Protein AF-A0A2W7A1M0-F1 (afdb_monomer)

Sequence (136 aa):
YWLKQAYAPSISQIAIAIGRHRGTVQKWLALYRAQGLEALLVVKPIPGGGNRVIPMWAEVALAKRLQEPSNGFDSYGAVQQWLLESLGVEAEYHAVYQMTRYRLKAKLKVARPQNIKQNRVQREAFKQTSRATSTC

Foldseek 3Di:
DQVPDPDRDDLVVVCVVVVHDSVVSVVLVVQCVVPNPVSSPDDDDDVCPDPLLDDPVLLVVVLVQLVPPVRFAQDLVSVQVCCCPVPVRHDDSVSSCCSVCPVSVGDGDDDDPDDPPDDPVVVVVVVVVVVVVVPD

Nearest PDB structures (foldseek):
  8rkv-assembly1_R  TM=5.775E-01  e=4.881E-02  Scytonema hofmannii
  8ea4-assembly1_X  TM=5.428E-01  e=8.241E-02  Scytonema hofmannii
  6y0g-assembly1_SR  TM=3.334E-01  e=6.116E+00  Homo sapiens

pLDDT: mean 83.12, std 11.11, range [41.34, 94.62]

Solvent-accessible surface area (backbone atoms only — not comparable to full-atom values): 8537 Å² total; per-residue (Å²): 118,74,91,76,48,98,62,81,74,54,66,61,60,54,14,61,76,72,72,46,59,48,67,56,53,52,51,51,53,52,46,33,76,75,57,36,69,68,56,71,71,54,82,74,75,62,89,80,72,65,83,63,79,69,52,69,70,58,54,53,53,49,54,57,51,64,67,40,92,86,60,57,44,73,42,67,65,53,48,42,51,47,35,36,74,76,68,68,42,81,63,56,69,67,59,48,46,49,42,40,50,70,71,66,61,55,75,67,48,66,90,65,99,64,62,92,86,60,57,67,66,64,53,52,53,51,57,55,56,60,57,67,68,71,78,114

Radius of gyration: 30.21 Å; Cα contacts (8 Å, |Δi|>4): 83; chains: 1; bounding box: 60×44×93 Å

Structure (mmCIF, N/CA/C/O backbone):
data_AF-A0A2W7A1M0-F1
#
_entry.id   AF-A0A2W7A1M0-F1
#
loop_
_atom_site.group_PDB
_atom_site.id
_atom_site.type_symbol
_atom_site.label_atom_id
_atom_site.label_alt_id
_atom_site.label_comp_id
_atom_site.label_asym_id
_atom_site.label_entity_id
_atom_site.label_seq_id
_atom_site.pdbx_PDB_ins_code
_atom_site.Cartn_x
_atom_site.Cartn_y
_atom_site.Cartn_z
_atom_site.occupancy
_atom_site.B_iso_or_equiv
_atom_site.auth_seq_id
_atom_site.auth_comp_id
_atom_site.auth_asym_id
_atom_site.auth_atom_id
_atom_site.pdbx_PDB_model_num
ATOM 1 N N . TYR A 1 1 ? 19.394 19.411 -31.520 1.00 55.22 1 TYR A N 1
ATOM 2 C CA . TYR A 1 1 ? 18.085 18.986 -32.060 1.00 55.22 1 TYR A CA 1
ATOM 3 C C . TYR A 1 1 ? 18.334 17.863 -33.066 1.00 55.22 1 TYR A C 1
ATOM 5 O O . TYR A 1 1 ? 18.579 18.126 -34.233 1.00 55.22 1 TYR A O 1
ATOM 13 N N . TRP A 1 2 ? 18.387 16.617 -32.591 1.00 64.12 2 TRP A N 1
ATOM 14 C CA . TRP A 1 2 ? 18.913 15.462 -33.343 1.00 64.12 2 TRP A CA 1
ATOM 15 C C . TRP A 1 2 ? 18.001 15.048 -34.511 1.00 64.12 2 TRP A C 1
ATOM 17 O O . TRP A 1 2 ? 18.469 14.579 -35.537 1.00 64.12 2 TRP A O 1
ATOM 27 N N . LEU A 1 3 ? 16.700 15.325 -34.383 1.00 59.34 3 LEU A N 1
ATOM 28 C CA . LEU A 1 3 ? 15.672 15.066 -35.397 1.00 59.34 3 LEU A CA 1
ATOM 29 C C . LEU A 1 3 ? 15.644 16.093 -36.551 1.00 59.34 3 LEU A C 1
ATOM 31 O O . LEU A 1 3 ? 14.846 15.940 -37.464 1.00 59.34 3 LEU A O 1
ATOM 35 N N . LYS A 1 4 ? 16.478 17.145 -36.515 1.00 65.50 4 LYS A N 1
ATOM 36 C CA . LYS A 1 4 ? 16.577 18.175 -37.576 1.00 65.50 4 LYS A CA 1
ATOM 37 C C . LYS A 1 4 ? 17.830 18.030 -38.443 1.00 65.50 4 LYS A C 1
ATOM 39 O O . LYS A 1 4 ? 18.119 18.911 -39.243 1.00 65.50 4 LYS A O 1
ATOM 44 N N . GLN A 1 5 ? 18.605 16.965 -38.258 1.00 79.00 5 GLN A N 1
ATOM 45 C CA . GLN A 1 5 ? 19.816 16.736 -39.041 1.00 79.00 5 GLN A CA 1
ATOM 46 C C . GLN A 1 5 ? 19.480 16.003 -40.343 1.00 79.00 5 GLN A C 1
ATOM 48 O O . GLN A 1 5 ? 18.634 15.114 -40.353 1.00 79.00 5 GLN A O 1
ATOM 53 N N . ALA A 1 6 ? 20.172 16.366 -41.428 1.00 72.94 6 ALA A N 1
ATOM 54 C CA . ALA A 1 6 ? 20.048 15.706 -42.731 1.00 72.94 6 ALA A CA 1
ATOM 55 C C . ALA A 1 6 ? 20.460 14.221 -42.686 1.00 72.94 6 ALA A C 1
ATOM 57 O O . ALA A 1 6 ? 19.971 13.416 -43.471 1.00 72.94 6 ALA A O 1
ATOM 58 N N . TYR A 1 7 ? 21.319 13.856 -41.729 1.00 78.75 7 TYR A N 1
ATOM 59 C CA . TYR A 1 7 ? 21.741 12.484 -41.471 1.00 78.75 7 TYR A CA 1
ATOM 60 C C . TYR A 1 7 ? 21.343 12.085 -40.056 1.00 78.75 7 TYR A C 1
ATOM 62 O O . TYR A 1 7 ? 21.678 12.777 -39.094 1.00 78.75 7 TYR A O 1
ATOM 70 N N . ALA A 1 8 ? 20.637 10.961 -39.929 1.00 76.44 8 ALA A N 1
ATOM 71 C CA . ALA A 1 8 ? 20.258 10.428 -38.631 1.00 76.44 8 ALA A CA 1
ATOM 72 C C . ALA A 1 8 ? 21.502 9.849 -37.921 1.00 76.44 8 ALA A C 1
ATOM 74 O O . ALA A 1 8 ? 22.121 8.919 -38.444 1.00 76.44 8 ALA A O 1
ATOM 75 N N . PRO A 1 9 ? 21.881 10.362 -36.738 1.00 82.06 9 PRO A N 1
ATOM 76 C CA . PRO A 1 9 ? 23.016 9.841 -35.983 1.00 82.06 9 PRO A CA 1
ATOM 77 C C . PRO A 1 9 ? 22.735 8.435 -35.448 1.00 82.06 9 PRO A C 1
ATOM 79 O O . PRO A 1 9 ? 21.593 8.052 -35.179 1.00 82.06 9 PRO A O 1
ATOM 82 N N . SER A 1 10 ? 23.800 7.657 -35.258 1.00 88.25 10 SER A N 1
ATOM 83 C CA . SER A 1 10 ? 23.680 6.295 -34.735 1.00 88.25 10 SER A CA 1
ATOM 84 C C . SER A 1 10 ? 23.180 6.285 -33.285 1.00 88.25 10 SER A C 1
ATOM 86 O O . SER A 1 10 ? 23.448 7.197 -32.498 1.00 88.25 10 SER A O 1
ATOM 88 N N . ILE A 1 11 ? 22.507 5.201 -32.887 1.00 87.06 11 ILE A N 1
ATOM 89 C CA . ILE A 1 11 ? 21.992 5.048 -31.515 1.00 87.06 11 ILE A CA 1
ATOM 90 C C . ILE A 1 11 ? 23.127 5.103 -30.480 1.00 87.06 11 ILE A C 1
ATOM 92 O O . ILE A 1 11 ? 22.936 5.637 -29.391 1.00 87.06 11 ILE A O 1
ATOM 96 N N . SER A 1 12 ? 24.319 4.609 -30.822 1.00 89.62 12 SER A N 1
ATOM 97 C CA . SER A 1 12 ? 25.499 4.684 -29.954 1.00 89.62 12 SER A CA 1
ATOM 98 C C . SER A 1 12 ? 25.949 6.127 -29.711 1.00 89.62 12 SER A C 1
ATOM 100 O O . SER A 1 12 ? 26.235 6.487 -28.574 1.00 89.62 12 SER A O 1
ATOM 102 N N . GLN A 1 13 ? 25.957 6.972 -30.746 1.00 89.44 13 GLN A N 1
ATOM 103 C CA . GLN A 1 13 ? 26.297 8.394 -30.611 1.00 89.44 13 GLN A CA 1
ATOM 104 C C . GLN A 1 13 ? 25.261 9.142 -29.761 1.00 89.44 13 GLN A C 1
ATOM 106 O O . GLN A 1 13 ? 25.631 9.927 -28.890 1.00 89.44 13 GLN A O 1
ATOM 111 N N . ILE A 1 14 ? 23.973 8.844 -29.965 1.00 89.50 14 ILE A N 1
ATOM 112 C CA . ILE A 1 14 ? 22.873 9.378 -29.145 1.00 89.50 14 ILE A CA 1
ATOM 113 C C . ILE A 1 14 ? 23.057 8.977 -27.675 1.00 89.50 14 ILE A C 1
ATOM 115 O O . ILE A 1 14 ? 22.947 9.808 -26.777 1.00 89.50 14 ILE A O 1
ATOM 119 N N . ALA A 1 15 ? 23.364 7.706 -27.424 1.00 92.06 15 ALA A N 1
ATOM 120 C CA . ALA A 1 15 ? 23.557 7.164 -26.086 1.00 92.06 15 ALA A CA 1
ATOM 121 C C . ALA A 1 15 ? 24.721 7.840 -25.341 1.00 92.06 15 ALA A C 1
ATOM 123 O O . ALA A 1 15 ? 24.550 8.247 -24.191 1.00 92.06 15 ALA A O 1
ATOM 124 N N . ILE A 1 16 ? 25.863 8.030 -26.016 1.00 92.19 16 ILE A N 1
ATOM 125 C CA . ILE A 1 16 ? 27.038 8.723 -25.464 1.00 92.19 16 ILE A CA 1
ATOM 126 C C . ILE A 1 16 ? 26.690 10.169 -25.099 1.00 92.19 16 ILE A C 1
ATOM 128 O O . ILE A 1 16 ? 26.948 10.591 -23.977 1.00 92.19 16 ILE A O 1
ATOM 132 N N . ALA A 1 17 ? 26.052 10.912 -26.005 1.00 90.62 17 ALA A N 1
ATOM 133 C CA . ALA A 1 17 ? 25.741 12.320 -25.766 1.00 90.62 17 ALA A CA 1
ATOM 134 C C . ALA A 1 17 ? 24.693 12.551 -24.664 1.00 90.62 17 ALA A C 1
ATOM 136 O O . ALA A 1 17 ? 24.721 13.582 -24.001 1.00 90.62 17 ALA A O 1
ATOM 137 N N . ILE A 1 18 ? 23.768 11.605 -24.461 1.00 90.19 18 ILE A N 1
ATOM 138 C CA . ILE A 1 18 ? 22.745 11.667 -23.400 1.00 90.19 18 ILE A CA 1
ATOM 139 C C . ILE A 1 18 ? 23.273 11.066 -22.076 1.00 90.19 18 ILE A C 1
ATOM 141 O O . ILE A 1 18 ? 22.618 11.169 -21.039 1.00 90.19 18 ILE A O 1
ATOM 145 N N . GLY A 1 19 ? 24.452 10.430 -22.080 1.00 92.25 19 GLY A N 1
ATOM 146 C CA . GLY A 1 19 ? 25.024 9.781 -20.897 1.00 92.25 19 GLY A CA 1
ATOM 147 C C . GLY A 1 19 ? 24.218 8.565 -20.429 1.00 92.25 19 GLY A C 1
ATOM 148 O O . GLY A 1 19 ? 24.109 8.295 -19.233 1.00 92.25 19 GLY A O 1
ATOM 149 N N . ARG A 1 20 ? 23.587 7.836 -21.358 1.00 92.62 20 ARG A N 1
ATOM 150 C CA . ARG A 1 20 ? 22.780 6.642 -21.061 1.00 92.62 20 ARG A CA 1
ATOM 151 C C . ARG A 1 20 ? 23.302 5.443 -21.835 1.00 92.62 20 ARG A C 1
ATOM 153 O O . ARG A 1 20 ? 23.868 5.575 -22.910 1.00 92.62 20 ARG A O 1
ATOM 160 N N . HIS A 1 21 ? 23.077 4.243 -21.308 1.00 94.62 21 HIS A N 1
ATOM 161 C CA . HIS A 1 21 ? 23.471 3.023 -22.005 1.00 94.62 21 HIS A CA 1
ATOM 162 C C . HIS A 1 21 ? 22.668 2.838 -23.306 1.00 94.62 21 HIS A C 1
ATOM 164 O O . HIS A 1 21 ? 21.456 3.075 -23.335 1.00 94.62 21 HIS A O 1
ATOM 170 N N . ARG A 1 22 ? 23.319 2.343 -24.372 1.00 93.00 22 ARG A N 1
ATOM 171 C CA . ARG A 1 22 ? 22.695 2.150 -25.698 1.00 93.00 22 ARG A CA 1
ATOM 172 C C . ARG A 1 22 ? 21.400 1.333 -25.644 1.00 93.00 22 ARG A C 1
ATOM 174 O O . ARG A 1 22 ? 20.436 1.665 -26.326 1.00 93.00 22 ARG A O 1
ATOM 181 N N . GLY A 1 23 ? 21.355 0.308 -24.788 1.00 93.31 23 GLY A N 1
ATOM 182 C CA . GLY A 1 23 ? 20.18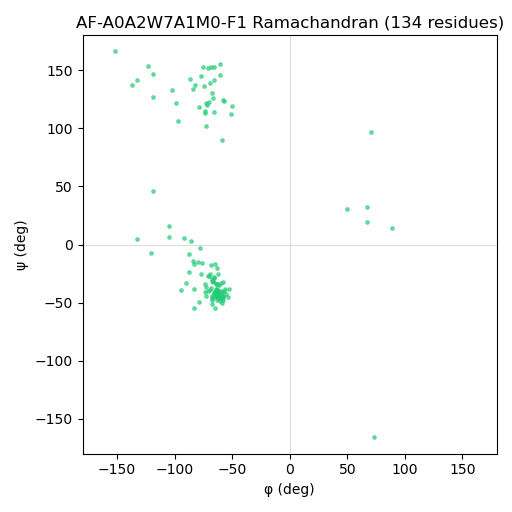5 -0.561 -24.632 1.00 93.31 23 GLY A CA 1
ATOM 183 C C . GLY A 1 23 ? 18.973 0.168 -24.044 1.00 93.31 23 GLY A C 1
ATOM 184 O O . GLY A 1 23 ? 17.839 -0.117 -24.420 1.00 93.31 23 GLY A O 1
ATOM 185 N N . THR A 1 24 ? 19.198 1.162 -23.182 1.00 90.44 24 THR A N 1
ATOM 186 C CA . THR A 1 24 ? 18.129 2.001 -22.625 1.00 90.44 24 THR A CA 1
ATOM 187 C C . THR A 1 24 ? 17.510 2.870 -23.713 1.00 90.44 24 THR A C 1
ATOM 189 O O . THR A 1 24 ? 16.290 2.905 -23.849 1.00 90.44 24 THR A O 1
ATOM 192 N N . VAL A 1 25 ? 18.348 3.500 -24.543 1.00 92.00 25 VAL A N 1
ATOM 193 C CA . VAL A 1 25 ? 17.893 4.319 -25.676 1.00 92.00 25 VAL A CA 1
ATOM 194 C C . VAL A 1 25 ? 17.136 3.465 -26.695 1.00 92.00 25 VAL A C 1
ATOM 196 O O . VAL A 1 25 ? 16.056 3.850 -27.133 1.00 92.00 25 VAL A O 1
ATOM 199 N N . GLN A 1 26 ? 17.641 2.270 -27.024 1.00 92.38 26 GLN A N 1
ATOM 200 C CA . GLN A 1 26 ? 16.934 1.321 -27.893 1.00 92.38 26 GLN A CA 1
ATOM 201 C C . GLN A 1 26 ? 15.561 0.942 -27.332 1.00 92.38 26 GLN A C 1
ATOM 203 O O . GLN A 1 26 ? 14.575 0.963 -28.067 1.00 92.38 26 GLN A O 1
ATOM 208 N N . LYS A 1 27 ? 15.476 0.644 -26.030 1.00 91.19 27 LYS A N 1
ATOM 209 C CA . LYS A 1 27 ? 14.216 0.301 -25.363 1.00 91.19 27 LYS A CA 1
ATOM 210 C C . LYS A 1 27 ? 13.219 1.460 -25.390 1.00 91.19 27 LYS A C 1
ATOM 212 O O . LYS A 1 27 ? 12.047 1.230 -25.668 1.00 91.19 27 LYS A O 1
ATOM 217 N N . TRP A 1 28 ? 13.669 2.690 -25.145 1.00 91.62 28 TRP A N 1
ATOM 218 C CA . TRP A 1 28 ? 12.827 3.888 -25.233 1.00 91.62 28 TRP A CA 1
ATOM 219 C C . TRP A 1 28 ? 12.311 4.130 -26.651 1.00 91.62 28 TRP A C 1
ATOM 221 O O . TRP A 1 28 ? 11.119 4.358 -26.827 1.00 91.62 28 TRP A O 1
ATOM 231 N N . LEU A 1 29 ? 13.174 4.015 -27.664 1.00 91.56 29 LEU A N 1
ATOM 232 C CA . LEU A 1 29 ? 12.777 4.169 -29.066 1.00 91.56 29 LEU A CA 1
ATOM 233 C C . LEU A 1 29 ? 11.791 3.082 -29.509 1.00 91.56 29 LEU A C 1
ATOM 235 O O . LEU A 1 29 ? 10.831 3.381 -30.214 1.00 91.56 29 LEU A O 1
ATOM 239 N N . ALA A 1 30 ? 12.004 1.831 -29.094 1.00 91.81 30 ALA A N 1
ATOM 240 C CA . ALA A 1 30 ? 11.080 0.735 -29.378 1.00 91.81 30 ALA A CA 1
ATOM 241 C C . ALA A 1 30 ? 9.711 0.967 -28.721 1.00 91.81 30 ALA A C 1
ATOM 243 O O . ALA A 1 30 ? 8.680 0.809 -29.369 1.00 91.81 30 ALA A O 1
ATOM 244 N N . LEU A 1 31 ? 9.705 1.399 -27.457 1.00 91.00 31 LEU A N 1
ATOM 245 C CA . LEU A 1 31 ? 8.485 1.695 -26.711 1.00 91.00 31 LEU A CA 1
ATOM 246 C C . LEU A 1 31 ? 7.715 2.867 -27.335 1.00 91.00 31 LEU A C 1
ATOM 248 O O . LEU A 1 31 ? 6.509 2.761 -27.535 1.00 91.00 31 LEU A O 1
ATOM 252 N N . TYR A 1 32 ? 8.420 3.930 -27.725 1.00 92.69 32 TYR A N 1
ATOM 253 C CA . TYR A 1 32 ? 7.834 5.067 -28.431 1.00 92.69 32 TYR A CA 1
ATOM 254 C C . TYR A 1 32 ? 7.205 4.671 -29.769 1.00 92.69 32 TYR A C 1
ATOM 256 O O . TYR A 1 32 ? 6.082 5.063 -30.060 1.00 92.69 32 TYR A O 1
ATOM 264 N N . ARG A 1 33 ? 7.900 3.862 -30.581 1.00 90.94 33 ARG A N 1
ATOM 265 C CA . ARG A 1 33 ? 7.372 3.395 -31.876 1.00 90.94 33 ARG A CA 1
ATOM 266 C C . ARG A 1 33 ? 6.120 2.537 -31.724 1.00 90.94 33 ARG A C 1
ATOM 268 O O . ARG A 1 33 ? 5.263 2.575 -32.595 1.00 90.94 33 ARG A O 1
ATOM 275 N N . ALA A 1 34 ? 6.033 1.760 -30.647 1.00 92.62 34 ALA A N 1
ATOM 276 C CA . ALA A 1 34 ? 4.913 0.858 -30.417 1.00 92.62 34 ALA A CA 1
ATOM 277 C C . ALA A 1 34 ? 3.693 1.549 -29.785 1.00 92.62 34 ALA A C 1
ATOM 279 O O . ALA A 1 34 ? 2.567 1.189 -30.104 1.00 92.62 34 ALA A O 1
ATOM 280 N N . GLN A 1 35 ? 3.901 2.486 -28.854 1.00 91.12 35 GLN A N 1
ATOM 281 C CA . GLN A 1 35 ? 2.837 2.999 -27.975 1.00 91.12 35 GLN A CA 1
ATOM 282 C C . GLN A 1 35 ? 2.799 4.535 -27.880 1.00 91.12 35 GLN A C 1
ATOM 284 O O . GLN A 1 35 ? 2.015 5.095 -27.116 1.00 91.12 35 GLN A O 1
ATOM 289 N N . GLY A 1 36 ? 3.634 5.229 -28.652 1.00 91.75 36 GLY A N 1
ATOM 290 C CA . GLY A 1 36 ? 3.684 6.685 -28.692 1.00 91.75 36 GLY A CA 1
ATOM 291 C C . GLY A 1 36 ? 4.312 7.322 -27.452 1.00 91.75 36 GLY A C 1
ATOM 292 O O . GLY A 1 36 ? 5.003 6.681 -26.654 1.00 91.75 36 GLY A O 1
ATOM 293 N N . LEU A 1 37 ? 4.096 8.633 -27.321 1.00 90.25 37 LEU A N 1
ATOM 294 C CA . LEU A 1 37 ? 4.662 9.440 -26.238 1.00 90.25 37 LEU A CA 1
ATOM 295 C C . LEU A 1 37 ? 4.060 9.085 -24.875 1.00 90.25 37 LEU A C 1
ATOM 297 O O . LEU A 1 37 ? 4.791 9.030 -23.890 1.00 90.25 37 LEU A O 1
ATOM 301 N N . GLU A 1 38 ? 2.760 8.790 -24.833 1.00 90.94 38 GLU A N 1
ATOM 302 C CA . GLU A 1 38 ? 2.035 8.475 -23.597 1.00 90.94 38 GLU A CA 1
ATOM 303 C C . GLU A 1 38 ? 2.711 7.348 -22.816 1.00 90.94 38 GLU A C 1
ATOM 305 O O . GLU A 1 38 ? 2.975 7.466 -21.623 1.00 90.94 38 GLU A O 1
ATOM 310 N N . ALA A 1 39 ? 3.111 6.278 -23.501 1.00 86.81 39 ALA A N 1
ATOM 311 C CA . ALA A 1 39 ? 3.752 5.145 -22.850 1.00 86.81 39 ALA A CA 1
ATOM 312 C C . ALA A 1 39 ? 5.162 5.449 -22.316 1.00 86.81 39 ALA A C 1
ATOM 314 O O . ALA A 1 39 ? 5.608 4.796 -21.372 1.00 86.81 39 ALA A O 1
ATOM 315 N N . LEU A 1 40 ? 5.869 6.425 -22.896 1.00 88.94 40 LEU A N 1
ATOM 316 C CA . LEU A 1 40 ? 7.166 6.888 -22.391 1.00 88.94 40 LEU A CA 1
ATOM 317 C C . LEU A 1 40 ? 7.025 7.675 -21.083 1.00 88.94 40 LEU A C 1
ATOM 319 O O . LEU A 1 40 ? 7.961 7.692 -20.285 1.00 88.94 40 LEU A O 1
ATOM 323 N N . LEU A 1 41 ? 5.867 8.304 -20.865 1.00 89.69 41 LEU A N 1
ATOM 324 C CA . LEU A 1 41 ? 5.545 9.047 -19.647 1.00 89.69 41 LEU A CA 1
ATOM 325 C C . LEU A 1 41 ? 5.040 8.134 -18.519 1.00 89.69 41 LEU A C 1
ATOM 327 O O . LEU A 1 41 ? 5.066 8.521 -17.350 1.00 89.69 41 LEU A O 1
ATOM 331 N N . VAL A 1 42 ? 4.622 6.905 -18.838 1.00 87.12 42 VAL A N 1
ATOM 332 C CA . VAL A 1 42 ? 4.172 5.932 -17.838 1.00 87.12 42 VAL A CA 1
ATOM 333 C C . VAL A 1 42 ? 5.362 5.380 -17.052 1.00 87.12 42 VAL A C 1
ATOM 335 O O . VAL A 1 42 ? 6.173 4.594 -17.550 1.00 87.12 42 VAL A O 1
ATOM 338 N N . VAL A 1 43 ? 5.416 5.714 -15.763 1.00 81.06 43 VAL A N 1
ATOM 339 C CA . VAL A 1 43 ? 6.316 5.060 -14.808 1.00 81.06 43 VAL A CA 1
ATOM 340 C C . VAL A 1 43 ? 5.786 3.655 -14.534 1.00 81.06 43 VAL A C 1
ATOM 342 O O . VAL A 1 43 ? 4.820 3.470 -13.794 1.00 81.06 43 VAL A O 1
ATOM 345 N N . LYS A 1 44 ? 6.407 2.644 -15.150 1.00 75.44 44 LYS A N 1
ATOM 346 C CA . LYS A 1 44 ? 6.050 1.250 -14.870 1.00 75.44 44 LYS A CA 1
ATOM 347 C C . LYS A 1 44 ? 6.444 0.895 -13.435 1.00 75.44 44 LYS A C 1
ATOM 349 O O . LYS A 1 44 ? 7.596 1.131 -13.06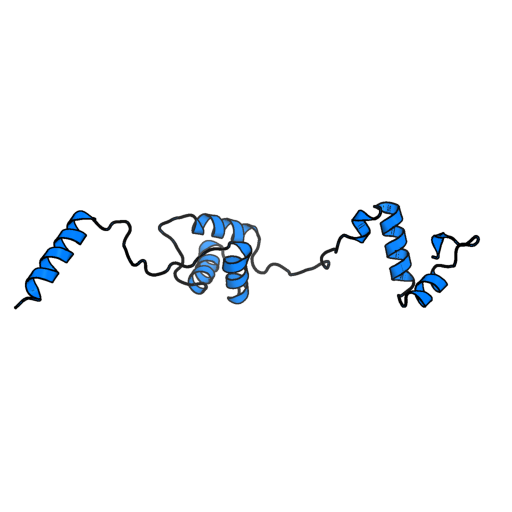0 1.00 75.44 44 LYS A O 1
ATOM 354 N N . PRO A 1 45 ? 5.534 0.295 -12.647 1.00 65.50 45 PRO A N 1
ATOM 355 C CA . PRO A 1 45 ? 5.910 -0.249 -11.357 1.00 65.50 45 PRO A CA 1
ATOM 356 C C . PRO A 1 45 ? 6.961 -1.340 -11.560 1.00 65.50 45 PRO A C 1
ATOM 358 O O . PRO A 1 45 ? 6.962 -2.058 -12.565 1.00 65.50 45 PRO A O 1
ATOM 361 N N . ILE A 1 46 ? 7.873 -1.441 -10.600 1.00 67.25 46 ILE A N 1
ATOM 362 C CA . ILE A 1 46 ? 8.926 -2.453 -10.589 1.00 67.25 46 ILE A CA 1
ATOM 363 C C . ILE A 1 46 ? 8.245 -3.834 -10.631 1.00 67.25 46 ILE A C 1
ATOM 365 O O . ILE A 1 46 ? 7.395 -4.105 -9.776 1.00 67.25 46 ILE A O 1
ATOM 369 N N . PRO A 1 47 ? 8.566 -4.703 -11.610 1.00 53.28 47 PRO A N 1
ATOM 370 C CA . PRO A 1 47 ? 8.064 -6.072 -11.622 1.00 53.28 47 PRO A CA 1
ATOM 371 C C . PRO A 1 47 ? 8.477 -6.765 -10.319 1.00 53.28 47 PRO A C 1
ATOM 373 O O . PRO A 1 47 ? 9.659 -6.782 -9.986 1.00 53.28 47 PRO A O 1
ATOM 376 N N . GLY A 1 48 ? 7.510 -7.283 -9.560 1.00 57.16 48 GLY A N 1
ATOM 377 C CA . GLY A 1 48 ? 7.756 -7.854 -8.228 1.00 57.16 48 GLY A CA 1
ATOM 378 C C . GLY A 1 48 ? 7.675 -6.853 -7.070 1.00 57.16 48 GLY A C 1
ATOM 379 O O . GLY A 1 48 ? 8.111 -7.164 -5.965 1.00 57.16 48 GLY A O 1
ATOM 380 N N . GLY A 1 49 ? 7.121 -5.657 -7.300 1.00 51.25 49 GLY A N 1
ATOM 381 C CA . GLY A 1 49 ? 6.863 -4.654 -6.268 1.00 51.25 49 GLY A CA 1
ATOM 382 C C . GLY A 1 49 ? 5.946 -5.167 -5.153 1.00 51.25 49 GLY A C 1
ATOM 383 O O . GLY A 1 49 ? 4.731 -5.016 -5.228 1.00 51.25 49 GLY A O 1
ATOM 384 N N . GLY A 1 50 ? 6.574 -5.740 -4.124 1.00 58.75 50 GLY A N 1
ATOM 385 C CA . GLY A 1 50 ? 6.011 -6.118 -2.833 1.00 58.75 50 GLY A CA 1
ATOM 386 C C . GLY A 1 50 ? 5.053 -7.301 -2.898 1.00 58.75 50 GLY A C 1
ATOM 387 O O . GLY A 1 50 ? 3.855 -7.109 -3.109 1.00 58.75 50 GLY A O 1
ATOM 388 N N . ASN A 1 51 ? 5.547 -8.513 -2.616 1.00 61.72 51 ASN A N 1
ATOM 389 C CA . ASN A 1 51 ? 4.671 -9.608 -2.198 1.00 61.72 51 ASN A CA 1
ATOM 390 C C . ASN A 1 51 ? 3.799 -9.086 -1.053 1.00 61.72 51 ASN A C 1
ATOM 392 O O . ASN A 1 51 ? 4.299 -8.727 0.015 1.00 61.72 51 ASN A O 1
ATOM 396 N N . ARG A 1 52 ? 2.495 -8.953 -1.303 1.00 71.12 52 ARG A N 1
ATOM 397 C CA . ARG A 1 52 ? 1.564 -8.529 -0.264 1.00 71.12 52 ARG A CA 1
ATOM 398 C C . ARG A 1 52 ? 1.538 -9.638 0.781 1.00 71.12 52 ARG A C 1
ATOM 400 O O . ARG A 1 52 ? 1.079 -10.731 0.478 1.00 71.12 52 ARG A O 1
ATOM 407 N N . VAL A 1 53 ? 2.027 -9.338 1.985 1.00 82.06 53 VAL A N 1
ATOM 408 C CA . VAL A 1 53 ? 1.998 -10.269 3.127 1.00 82.06 53 VAL A CA 1
ATOM 409 C C . VAL A 1 53 ? 0.560 -10.700 3.419 1.00 82.06 53 VAL A C 1
ATOM 411 O O . VAL A 1 53 ? 0.297 -11.870 3.659 1.00 82.06 53 VAL A O 1
ATOM 414 N N . ILE A 1 54 ? -0.382 -9.757 3.322 1.00 85.00 54 ILE A N 1
ATOM 415 C CA . ILE A 1 54 ? -1.809 -10.025 3.488 1.00 85.00 54 ILE A CA 1
ATOM 416 C C . ILE A 1 54 ? -2.453 -10.158 2.100 1.00 85.00 54 ILE A C 1
ATOM 418 O O . ILE A 1 54 ? -2.365 -9.219 1.295 1.00 85.00 54 ILE A O 1
ATOM 422 N N . PRO A 1 55 ? -3.091 -11.299 1.789 1.00 87.94 55 PRO A N 1
ATOM 423 C CA . PRO A 1 55 ? -3.714 -11.515 0.494 1.00 87.94 55 PRO A CA 1
ATOM 424 C C . PRO A 1 55 ? -4.978 -10.664 0.336 1.00 87.94 55 PRO A C 1
ATOM 426 O O . PRO A 1 55 ? -5.678 -10.360 1.300 1.00 87.94 55 PRO A O 1
ATOM 429 N N . MET A 1 56 ? -5.312 -10.319 -0.912 1.00 87.62 56 MET A N 1
ATOM 430 C CA . MET A 1 56 ? -6.421 -9.406 -1.231 1.00 87.62 56 MET A CA 1
ATOM 431 C C . MET A 1 56 ? -7.767 -9.861 -0.646 1.00 87.62 56 MET A C 1
ATOM 433 O O . MET A 1 56 ? -8.547 -9.041 -0.173 1.00 87.62 56 MET A O 1
ATOM 437 N N . TRP A 1 57 ? -8.044 -11.168 -0.649 1.00 90.12 57 TRP A N 1
ATOM 438 C CA . TRP A 1 57 ? -9.296 -11.709 -0.112 1.00 90.12 57 TRP A CA 1
ATOM 439 C C . TRP A 1 57 ? -9.439 -11.457 1.399 1.00 90.12 57 TRP A C 1
ATOM 441 O O . TRP A 1 57 ? -10.543 -11.175 1.865 1.00 90.12 57 TRP A O 1
ATOM 451 N N . ALA A 1 58 ? -8.331 -11.479 2.149 1.00 89.94 58 ALA A N 1
ATOM 452 C CA . ALA A 1 58 ? -8.322 -11.184 3.577 1.00 89.94 58 ALA A CA 1
ATOM 453 C C . ALA A 1 58 ? -8.515 -9.683 3.836 1.00 89.94 58 ALA A C 1
ATOM 455 O O . ALA A 1 58 ? -9.251 -9.309 4.749 1.00 89.94 58 ALA A O 1
ATOM 456 N N . GLU A 1 59 ? -7.949 -8.818 2.982 1.00 89.75 59 GLU A N 1
ATOM 457 C CA . GLU A 1 59 ? -8.212 -7.371 3.034 1.00 89.75 59 GLU A CA 1
ATOM 458 C C . GLU A 1 59 ? -9.711 -7.074 2.839 1.00 89.75 59 GLU A C 1
ATOM 460 O O . GLU A 1 59 ? -10.290 -6.272 3.571 1.00 89.75 59 GLU A O 1
ATOM 465 N N . VAL A 1 60 ? -10.359 -7.752 1.883 1.00 90.75 60 VAL A N 1
ATOM 466 C CA . VAL A 1 60 ? -11.798 -7.597 1.605 1.00 90.75 60 VAL A CA 1
ATOM 467 C C . VAL A 1 60 ? -12.652 -8.090 2.775 1.00 90.75 60 VAL A C 1
ATOM 469 O O . VAL A 1 60 ? -13.622 -7.427 3.147 1.00 90.75 60 VAL A O 1
ATOM 472 N N . ALA A 1 61 ? -12.304 -9.230 3.375 1.00 90.81 61 ALA A N 1
ATOM 473 C CA . ALA A 1 61 ? -13.002 -9.747 4.551 1.00 90.81 61 ALA A CA 1
ATOM 474 C C . ALA A 1 61 ? -12.895 -8.776 5.739 1.00 90.81 61 ALA A C 1
ATOM 476 O O . ALA A 1 61 ? -13.902 -8.458 6.377 1.00 90.81 61 ALA A O 1
ATOM 477 N N . LEU A 1 62 ? -11.698 -8.235 5.982 1.00 89.94 62 LEU A N 1
ATOM 478 C CA . LEU A 1 62 ? -11.476 -7.239 7.024 1.00 89.94 62 LEU A CA 1
ATOM 479 C C . LEU A 1 62 ? -12.262 -5.946 6.763 1.00 89.94 62 LEU A C 1
ATOM 481 O O . LEU A 1 62 ? -12.855 -5.390 7.686 1.00 89.94 62 LEU A O 1
ATOM 485 N N . ALA A 1 63 ? -12.314 -5.478 5.512 1.00 89.44 63 ALA A N 1
ATOM 486 C CA . ALA A 1 63 ? -13.084 -4.294 5.138 1.00 89.44 63 ALA A CA 1
ATOM 487 C C . ALA A 1 63 ? -14.578 -4.451 5.462 1.00 89.44 63 ALA A C 1
ATOM 489 O O . ALA A 1 63 ? -15.184 -3.522 5.993 1.00 89.44 63 ALA A O 1
ATOM 490 N N . LYS A 1 64 ? -15.160 -5.630 5.198 1.00 88.81 64 LYS A N 1
ATOM 491 C CA . LYS A 1 64 ? -16.554 -5.939 5.557 1.00 88.81 64 LYS A CA 1
ATOM 492 C C . LYS A 1 64 ? -16.761 -5.911 7.068 1.00 88.81 64 LYS A C 1
ATOM 494 O O . LYS A 1 64 ? -17.678 -5.251 7.544 1.00 88.81 64 LYS A O 1
ATOM 499 N N . ARG A 1 65 ? -15.871 -6.560 7.825 1.00 87.38 65 ARG A N 1
ATOM 500 C CA . ARG A 1 65 ? -15.939 -6.589 9.292 1.00 87.38 65 ARG A CA 1
ATOM 501 C C . ARG A 1 65 ? -15.881 -5.185 9.902 1.00 87.38 65 ARG A C 1
ATOM 503 O O . ARG A 1 65 ? -16.616 -4.889 10.836 1.00 87.38 65 ARG A O 1
ATOM 510 N N . LEU A 1 66 ? -15.045 -4.307 9.350 1.00 84.81 66 LEU A N 1
ATOM 511 C CA . LEU A 1 66 ? -14.889 -2.922 9.806 1.00 84.81 66 LEU A CA 1
ATOM 512 C C . LEU A 1 66 ? -16.112 -2.027 9.544 1.00 84.81 66 LEU A C 1
ATOM 514 O O . LEU A 1 66 ? -16.218 -0.968 10.163 1.00 84.81 66 LEU A O 1
ATOM 518 N N . GLN A 1 67 ? -17.024 -2.414 8.647 1.00 82.38 67 GLN A N 1
ATOM 519 C CA . GLN A 1 67 ? -18.265 -1.668 8.414 1.00 82.38 67 GLN A CA 1
ATOM 520 C C . GLN A 1 67 ? -19.308 -1.888 9.518 1.00 82.38 67 GLN A C 1
ATOM 522 O O . GLN A 1 67 ? -20.244 -1.098 9.634 1.00 82.38 67 GLN A O 1
ATOM 527 N N . GLU A 1 68 ? -19.156 -2.921 10.350 1.00 80.06 68 GLU A N 1
ATOM 528 C CA . GLU A 1 68 ? -20.091 -3.216 11.432 1.00 80.06 68 GLU A CA 1
ATOM 529 C C . GLU A 1 68 ? -19.934 -2.206 12.590 1.00 80.06 68 GLU A C 1
ATOM 531 O O . GLU A 1 68 ? -18.905 -2.201 13.274 1.00 80.06 68 GLU A O 1
ATOM 536 N N . PRO A 1 69 ? -20.953 -1.370 12.892 1.00 66.38 69 PRO A N 1
ATOM 537 C CA . PRO A 1 69 ? -20.830 -0.273 13.862 1.00 66.38 69 PRO A CA 1
ATOM 538 C C . PRO A 1 69 ? -20.533 -0.716 15.301 1.00 66.38 69 PRO A C 1
ATOM 540 O O . PRO A 1 69 ? -20.083 0.092 16.119 1.00 66.38 69 PRO A O 1
ATOM 543 N N . SER A 1 70 ? -20.827 -1.977 15.623 1.00 67.75 70 SER A N 1
ATOM 544 C CA . SER A 1 70 ? -20.656 -2.573 16.948 1.00 67.75 70 SER A CA 1
ATOM 545 C C . SER A 1 70 ? -19.265 -3.163 17.183 1.00 67.75 70 SER A C 1
ATOM 547 O O . SER A 1 70 ? -18.844 -3.241 18.334 1.00 67.75 70 SER A O 1
ATOM 549 N N . ASN A 1 71 ? -18.537 -3.537 16.126 1.00 69.25 71 ASN A N 1
ATOM 550 C CA . ASN A 1 71 ? -17.375 -4.428 16.215 1.00 69.25 71 ASN A CA 1
ATOM 551 C C . ASN A 1 71 ? -16.074 -3.764 15.738 1.00 69.25 71 ASN A C 1
ATOM 553 O O . ASN A 1 71 ? -15.295 -4.346 14.987 1.00 69.25 71 ASN A O 1
ATOM 557 N N . GLY A 1 72 ? -15.833 -2.528 16.180 1.00 78.12 72 GLY A N 1
ATOM 558 C CA . GLY A 1 72 ? -14.555 -1.854 15.946 1.00 78.12 72 GLY A CA 1
ATOM 559 C C . GLY A 1 72 ? -13.421 -2.498 16.750 1.00 78.12 72 GLY A C 1
ATOM 560 O O . GLY A 1 72 ? -13.606 -2.826 17.921 1.00 78.12 72 GLY A O 1
ATOM 561 N N . PHE A 1 73 ? -12.246 -2.640 16.137 1.00 86.31 73 PHE A N 1
ATOM 562 C CA . PHE A 1 73 ? -11.048 -3.134 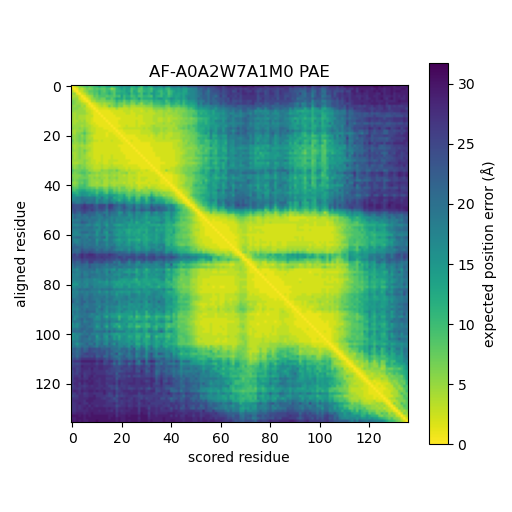16.818 1.00 86.31 73 PHE A CA 1
ATOM 563 C C . PHE A 1 73 ? -10.454 -2.070 17.741 1.00 86.31 73 PHE A C 1
ATOM 565 O O . PHE A 1 73 ? -10.313 -0.911 17.342 1.00 86.31 73 PHE A O 1
ATOM 572 N N . ASP A 1 74 ? -10.068 -2.475 18.950 1.00 84.50 74 ASP A N 1
ATOM 573 C CA . ASP A 1 74 ? -9.453 -1.582 19.941 1.00 84.50 74 ASP A CA 1
ATOM 574 C C . ASP A 1 74 ? -7.969 -1.296 19.626 1.00 84.50 74 ASP A C 1
ATOM 576 O O . ASP A 1 74 ? -7.445 -0.242 19.982 1.00 84.50 74 ASP A O 1
ATOM 580 N N . SER A 1 75 ? -7.282 -2.195 18.910 1.00 89.00 75 SER A N 1
ATOM 581 C CA . SER A 1 75 ? -5.877 -2.030 18.514 1.00 89.00 75 SER A CA 1
ATOM 582 C C . SER A 1 75 ? -5.546 -2.761 17.209 1.00 89.00 75 SER A C 1
ATOM 584 O O . SER A 1 75 ? -6.298 -3.623 16.754 1.00 89.00 75 SER A O 1
ATOM 586 N N . TYR A 1 76 ? -4.390 -2.456 16.609 1.00 91.44 76 TYR A N 1
ATOM 587 C CA . TYR A 1 76 ? -3.881 -3.220 15.46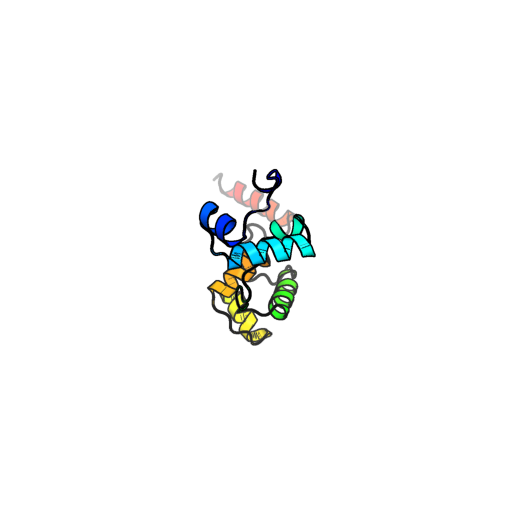2 1.00 91.44 76 TYR A CA 1
ATOM 588 C C . TYR A 1 76 ? -3.508 -4.663 15.840 1.00 91.44 76 TYR A C 1
ATOM 590 O O . TYR A 1 76 ? -3.648 -5.555 15.010 1.00 91.44 76 TYR A O 1
ATOM 598 N N . GLY A 1 77 ? -3.119 -4.914 17.096 1.00 91.19 77 GLY A N 1
ATOM 599 C CA . GLY A 1 77 ? -2.912 -6.275 17.604 1.00 91.19 77 GLY A CA 1
ATOM 600 C C . GLY A 1 77 ? -4.208 -7.090 17.613 1.00 91.19 77 GLY A C 1
ATOM 601 O O . GLY A 1 77 ? -4.209 -8.245 17.206 1.00 91.19 77 GLY A O 1
ATOM 602 N N . ALA A 1 78 ? -5.342 -6.465 17.954 1.00 91.12 78 ALA A N 1
ATOM 603 C CA . ALA A 1 78 ? -6.649 -7.119 17.863 1.00 91.12 78 ALA A CA 1
ATOM 604 C C . ALA A 1 78 ? -7.028 -7.468 16.410 1.00 91.12 78 ALA A C 1
ATOM 606 O O . ALA A 1 78 ? -7.651 -8.496 16.162 1.00 91.12 78 ALA A O 1
ATOM 607 N N . VAL A 1 79 ? -6.620 -6.644 15.436 1.00 91.00 79 VAL A N 1
ATOM 608 C CA . VAL A 1 79 ? -6.785 -6.966 14.008 1.00 91.00 79 VAL A CA 1
ATOM 609 C C . VAL A 1 79 ? -5.908 -8.152 13.612 1.00 91.00 79 VAL A C 1
ATOM 611 O O . VAL A 1 79 ? -6.376 -9.044 12.912 1.00 91.00 79 VAL A O 1
ATOM 614 N N . GLN A 1 80 ? -4.651 -8.174 14.057 1.00 93.69 80 GLN A N 1
ATOM 615 C CA . GLN A 1 80 ? -3.716 -9.267 13.787 1.00 93.69 80 GLN A CA 1
ATOM 616 C C . GLN A 1 80 ? -4.248 -10.601 14.323 1.00 93.69 80 GLN A C 1
ATOM 618 O O . GLN A 1 80 ? -4.272 -11.593 13.600 1.00 93.69 80 GLN A O 1
ATOM 623 N N . GLN A 1 81 ? -4.746 -10.602 15.558 1.00 93.62 81 GLN A N 1
ATOM 624 C CA . GLN A 1 81 ? -5.333 -11.784 16.174 1.00 93.62 81 GLN A CA 1
ATOM 625 C C . GLN A 1 81 ? -6.609 -12.233 15.452 1.00 93.62 81 GLN A C 1
ATOM 627 O O . GLN A 1 81 ? -6.772 -13.415 15.171 1.00 93.62 81 GLN A O 1
ATOM 632 N N . TRP A 1 82 ? -7.468 -11.296 15.043 1.00 93.19 82 TRP A N 1
ATOM 633 C CA . TRP A 1 82 ? -8.657 -11.626 14.258 1.00 93.19 82 TRP A CA 1
ATOM 634 C C . TRP A 1 82 ? -8.323 -12.228 12.886 1.00 93.19 82 TRP A C 1
ATOM 636 O O . TRP A 1 82 ? -8.989 -13.169 12.458 1.00 93.19 82 TRP A O 1
ATOM 646 N N . LEU A 1 83 ? -7.288 -11.725 12.202 1.00 93.00 83 LEU A N 1
ATOM 647 C CA . LEU A 1 83 ? -6.813 -12.300 10.938 1.00 93.00 83 LEU A CA 1
ATOM 648 C C . LEU A 1 83 ? -6.336 -13.744 11.123 1.00 93.00 83 LEU A C 1
ATOM 650 O O . LEU A 1 83 ? -6.650 -14.600 10.294 1.00 93.00 83 LEU A O 1
ATOM 654 N N . LEU A 1 84 ? -5.631 -14.018 12.221 1.00 93.56 84 LEU A N 1
ATOM 655 C CA . LEU A 1 84 ? -5.164 -15.357 12.553 1.00 93.56 84 LEU A CA 1
ATOM 656 C C . LEU A 1 84 ? -6.335 -16.294 12.888 1.00 93.56 84 LEU A C 1
ATOM 658 O O . LEU A 1 84 ? -6.456 -17.358 12.294 1.00 93.56 84 LEU A O 1
ATOM 662 N N . GLU A 1 85 ? -7.228 -15.887 13.789 1.00 93.69 85 GLU A N 1
ATOM 663 C CA . GLU A 1 85 ? -8.318 -16.732 14.297 1.00 93.69 85 GLU A CA 1
ATOM 664 C C . GLU A 1 85 ? -9.442 -16.948 13.278 1.00 93.69 85 GLU A C 1
ATOM 666 O O . GLU A 1 85 ? -9.977 -18.047 13.165 1.00 93.69 85 GLU A O 1
ATOM 671 N N . SER A 1 86 ? -9.824 -15.905 12.533 1.00 91.50 86 SER A N 1
ATOM 672 C CA . SER A 1 86 ? -10.970 -15.972 11.615 1.00 91.50 86 SER A CA 1
ATOM 673 C C . SER A 1 86 ? -10.584 -16.426 10.212 1.00 91.50 86 SER A C 1
ATOM 675 O O . SER A 1 86 ? -11.401 -17.041 9.530 1.00 91.50 86 SER A 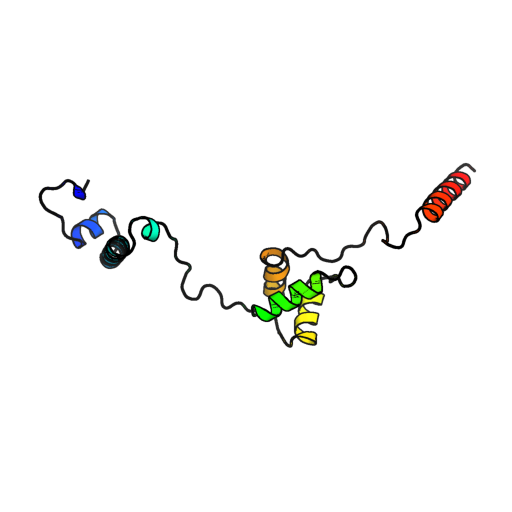O 1
ATOM 677 N N . LEU A 1 87 ? -9.376 -16.082 9.752 1.00 92.00 87 LEU A N 1
ATOM 678 C CA . LEU A 1 87 ? -8.946 -16.303 8.368 1.00 92.00 87 LEU A CA 1
ATOM 679 C C . LEU A 1 87 ? -7.696 -17.190 8.253 1.00 92.00 87 LEU A C 1
ATOM 681 O O . LEU A 1 87 ? -7.326 -17.539 7.134 1.00 92.00 87 LEU A O 1
ATOM 685 N N . GLY A 1 88 ? -7.034 -17.544 9.361 1.00 91.94 88 GLY A N 1
ATOM 686 C CA . GLY A 1 88 ? -5.785 -18.313 9.340 1.00 91.94 88 GLY A CA 1
ATOM 687 C C . GLY A 1 88 ? -4.603 -17.552 8.732 1.00 91.94 88 GLY A C 1
ATOM 688 O O . GLY A 1 88 ? -3.640 -18.173 8.290 1.00 91.94 88 GLY A O 1
ATOM 689 N N . VAL A 1 89 ? -4.679 -16.219 8.648 1.00 90.56 89 VAL A N 1
ATOM 690 C CA . VAL A 1 89 ? -3.643 -15.391 8.018 1.00 90.56 89 VAL A CA 1
ATOM 691 C C . VAL A 1 89 ? -2.712 -14.848 9.089 1.00 90.56 89 VAL A C 1
ATOM 693 O O . VAL A 1 89 ? -3.058 -13.916 9.815 1.00 90.56 89 VAL A O 1
ATOM 696 N N . GLU A 1 90 ? -1.506 -15.402 9.146 1.00 92.06 90 GLU A N 1
ATOM 697 C CA . GLU A 1 90 ? -0.434 -14.855 9.966 1.00 92.06 90 GLU A CA 1
ATOM 698 C C . GLU A 1 90 ? 0.192 -13.648 9.258 1.00 92.06 90 GLU A C 1
ATOM 700 O O . GLU A 1 90 ? 0.714 -13.740 8.145 1.00 92.06 90 GLU A O 1
ATOM 705 N N . ALA A 1 91 ? 0.103 -12.484 9.895 1.00 89.81 91 ALA A N 1
ATOM 706 C CA . ALA A 1 91 ? 0.657 -11.242 9.383 1.00 89.81 91 ALA A CA 1
ATOM 707 C C . ALA A 1 91 ? 1.433 -10.528 10.485 1.00 89.81 91 ALA A C 1
ATOM 709 O O . ALA A 1 91 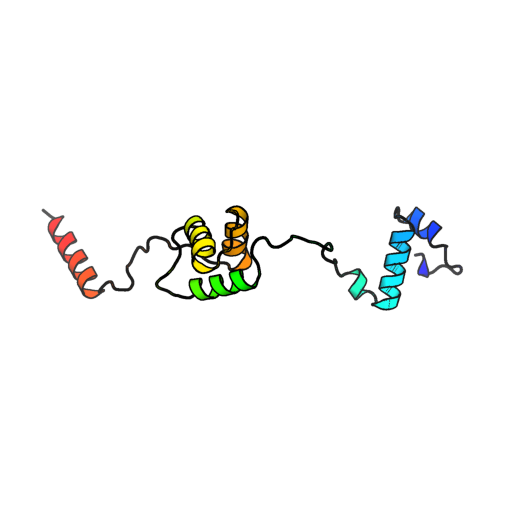? 1.012 -10.504 11.640 1.00 89.81 91 ALA A O 1
ATOM 710 N N . GLU A 1 92 ? 2.555 -9.918 10.118 1.00 92.75 92 GLU A N 1
ATOM 711 C CA . GLU A 1 92 ? 3.349 -9.104 11.035 1.00 92.75 92 GLU A CA 1
ATOM 712 C C . GLU A 1 92 ? 2.670 -7.743 11.282 1.00 92.75 92 GLU A C 1
ATOM 714 O O . GLU A 1 92 ? 1.901 -7.238 10.453 1.00 92.75 92 GLU A O 1
ATOM 719 N N . TYR A 1 93 ? 2.924 -7.153 12.451 1.00 93.06 93 TYR A N 1
ATOM 720 C CA . TYR A 1 93 ? 2.254 -5.938 12.912 1.00 93.06 93 TYR A CA 1
ATOM 721 C C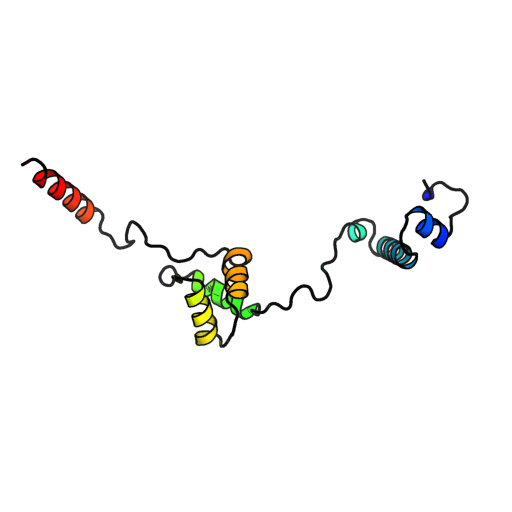 . TYR A 1 93 ? 2.382 -4.774 11.919 1.00 93.06 93 TYR A C 1
ATOM 723 O O . TYR A 1 93 ? 1.392 -4.086 11.654 1.00 93.06 93 TYR A O 1
ATOM 731 N N . HIS A 1 94 ? 3.561 -4.556 11.322 1.00 90.75 94 HIS A N 1
ATOM 732 C CA . HIS A 1 94 ? 3.753 -3.515 10.313 1.00 90.75 94 HIS A CA 1
ATOM 733 C C . HIS A 1 94 ? 2.874 -3.747 9.081 1.00 90.75 94 HIS A C 1
ATOM 735 O O . HIS A 1 94 ? 2.283 -2.794 8.571 1.00 90.75 94 HIS A O 1
ATOM 741 N N . ALA A 1 95 ? 2.718 -4.992 8.621 1.00 91.19 95 ALA A N 1
ATOM 742 C CA . ALA A 1 95 ? 1.827 -5.313 7.506 1.00 91.19 95 ALA A CA 1
ATOM 743 C C . ALA A 1 95 ? 0.358 -5.009 7.842 1.00 91.19 95 ALA A C 1
ATOM 745 O O . ALA A 1 95 ? -0.351 -4.398 7.034 1.00 91.19 95 ALA A O 1
ATOM 746 N N . VAL A 1 96 ? -0.080 -5.368 9.053 1.00 92.50 96 VAL A N 1
ATOM 747 C CA . VAL A 1 96 ? -1.429 -5.061 9.548 1.00 92.50 96 VAL A CA 1
ATOM 748 C C . VAL A 1 96 ? -1.640 -3.552 9.639 1.00 92.50 96 VAL A C 1
ATOM 750 O O . VAL A 1 96 ? -2.650 -3.049 9.143 1.00 92.50 96 VAL A O 1
ATOM 753 N N . TYR A 1 97 ? -0.682 -2.811 10.200 1.00 91.25 97 TYR A N 1
ATOM 754 C CA . TYR A 1 97 ? -0.713 -1.350 10.277 1.00 91.25 97 TYR A CA 1
ATOM 755 C C . TYR A 1 97 ? -0.790 -0.714 8.884 1.00 91.25 97 TYR A C 1
ATOM 757 O O . TYR A 1 97 ? -1.676 0.103 8.625 1.00 91.25 97 TYR A O 1
ATOM 765 N N . GLN A 1 98 ? 0.084 -1.125 7.960 1.00 90.38 98 GLN A N 1
ATOM 766 C CA . GLN A 1 98 ? 0.124 -0.596 6.596 1.00 90.38 98 GLN A CA 1
ATOM 767 C C . GLN A 1 98 ? -1.214 -0.793 5.875 1.00 90.38 98 GLN A C 1
ATOM 769 O O . GLN A 1 98 ? -1.772 0.138 5.288 1.00 90.38 98 GLN A O 1
ATOM 774 N N . MET A 1 99 ? -1.764 -2.004 5.957 1.00 90.38 99 MET A N 1
ATOM 775 C CA . MET A 1 99 ? -3.044 -2.346 5.350 1.00 90.38 99 MET A CA 1
ATOM 776 C C . MET A 1 99 ? -4.207 -1.569 5.984 1.00 90.38 99 MET A C 1
ATOM 778 O O . MET A 1 99 ? -4.961 -0.900 5.278 1.00 90.38 99 MET A O 1
ATOM 782 N N . THR A 1 100 ? -4.367 -1.631 7.305 1.00 89.50 100 THR A N 1
ATOM 783 C CA . THR A 1 100 ? -5.511 -1.021 8.006 1.00 89.50 100 THR A CA 1
ATOM 784 C C . THR A 1 100 ? -5.513 0.502 7.903 1.00 89.50 100 THR A C 1
ATOM 786 O O . THR A 1 100 ? -6.553 1.097 7.606 1.00 89.50 100 THR A O 1
ATOM 789 N N . ARG A 1 101 ? -4.354 1.143 8.107 1.00 88.31 101 ARG A N 1
ATOM 790 C CA . ARG A 1 101 ? -4.232 2.603 8.130 1.00 88.31 101 ARG A CA 1
ATOM 791 C C . ARG A 1 101 ? -4.221 3.214 6.735 1.00 88.31 101 ARG A C 1
ATOM 793 O O . ARG A 1 101 ? -4.948 4.179 6.511 1.00 88.31 101 ARG A O 1
ATOM 800 N N . TYR A 1 102 ? -3.401 2.702 5.815 1.00 88.81 102 TYR A N 1
ATOM 801 C CA . TYR A 1 102 ? -3.205 3.356 4.516 1.00 88.81 102 TYR A CA 1
ATOM 802 C C . TYR A 1 102 ? -4.121 2.812 3.422 1.00 88.81 102 TYR A C 1
ATOM 804 O O . TYR A 1 102 ? -4.630 3.601 2.626 1.00 88.81 102 TYR A O 1
ATOM 812 N N . ARG A 1 103 ? -4.364 1.494 3.383 1.00 86.69 103 ARG A N 1
ATOM 813 C CA . ARG A 1 103 ? -5.202 0.884 2.335 1.00 86.69 103 ARG A CA 1
ATOM 814 C C . ARG A 1 103 ? -6.685 0.988 2.676 1.00 86.69 103 ARG A C 1
ATOM 816 O O . ARG A 1 103 ? -7.448 1.550 1.899 1.00 86.69 103 ARG A O 1
ATOM 823 N N . LEU A 1 104 ? -7.073 0.500 3.855 1.00 87.75 104 LEU A N 1
ATOM 824 C CA . LEU A 1 104 ? -8.471 0.479 4.304 1.00 87.75 104 LEU A CA 1
ATOM 825 C C . LEU A 1 104 ? -8.925 1.799 4.945 1.00 87.75 104 LEU A C 1
ATOM 827 O O . LEU A 1 104 ? -10.123 2.006 5.117 1.00 87.75 104 LEU A O 1
ATOM 831 N N . LYS A 1 105 ? -7.986 2.695 5.293 1.00 87.19 105 LYS A N 1
ATOM 832 C CA . LYS A 1 105 ? -8.250 3.995 5.947 1.00 87.19 105 LYS A CA 1
ATOM 833 C C . LYS A 1 105 ? -9.155 3.879 7.180 1.00 87.19 105 LYS A C 1
ATOM 835 O O . LYS A 1 105 ? -9.894 4.806 7.517 1.00 87.19 105 LYS A O 1
ATOM 840 N N . ALA A 1 106 ? -9.083 2.741 7.863 1.00 84.75 106 ALA A N 1
ATOM 841 C CA . ALA A 1 106 ? -9.914 2.445 9.011 1.00 84.75 106 ALA A CA 1
ATOM 842 C C . ALA A 1 106 ? -9.409 3.193 10.249 1.00 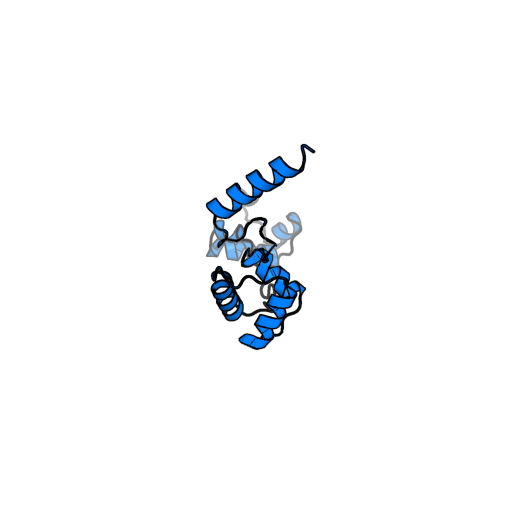84.75 106 ALA A C 1
ATOM 844 O O . ALA A 1 106 ? -8.205 3.393 10.440 1.00 84.75 106 ALA A O 1
ATOM 845 N N . LYS A 1 107 ? -10.341 3.612 11.108 1.00 79.88 107 LYS A N 1
ATOM 846 C CA . LYS A 1 107 ? -10.023 4.186 12.418 1.00 79.88 107 LYS A CA 1
ATOM 847 C C . LYS A 1 107 ? -10.259 3.127 13.485 1.00 79.88 107 LYS A C 1
ATOM 849 O O . LYS A 1 107 ? -11.303 2.480 13.483 1.00 79.88 107 LYS A O 1
ATOM 854 N N . LEU A 1 108 ? -9.293 2.980 14.387 1.00 80.50 108 LEU A N 1
ATOM 855 C CA . LEU A 1 108 ? -9.456 2.153 15.577 1.00 80.50 108 LEU A CA 1
ATOM 856 C C . LEU A 1 108 ? -10.603 2.682 16.437 1.00 80.50 108 LEU A C 1
ATOM 858 O O . LEU A 1 108 ? -10.949 3.870 16.397 1.00 80.50 108 LEU A O 1
ATOM 862 N N . LYS A 1 109 ? -11.180 1.786 17.229 1.00 78.94 109 LYS A N 1
ATOM 863 C CA . LYS A 1 109 ? -12.172 2.136 18.230 1.00 78.94 109 LYS A CA 1
ATOM 864 C C . LYS A 1 109 ? -11.500 2.967 19.320 1.00 78.94 109 LYS A C 1
ATOM 866 O O . LYS A 1 109 ? -10.502 2.571 19.907 1.00 78.94 109 LYS A O 1
ATOM 871 N N . VAL A 1 110 ? -12.067 4.140 19.576 1.00 71.19 110 VAL A N 1
ATOM 872 C CA . VAL A 1 110 ? -11.634 5.061 20.632 1.00 71.19 110 VAL A CA 1
ATOM 873 C C . VAL A 1 110 ? -12.792 5.244 21.606 1.00 71.19 110 VAL A C 1
ATOM 875 O O . VAL A 1 110 ? -13.959 5.205 21.195 1.00 71.19 110 VAL A O 1
ATOM 878 N N . ALA A 1 111 ? -12.476 5.438 22.890 1.00 72.69 111 ALA A N 1
ATOM 879 C CA . ALA A 1 111 ? -13.458 5.777 23.913 1.00 72.69 111 ALA A CA 1
ATOM 880 C C . ALA A 1 111 ? -14.310 6.962 23.438 1.00 72.69 111 ALA A C 1
ATOM 882 O O . ALA A 1 111 ? -13.800 8.045 23.144 1.00 72.69 111 ALA A O 1
ATOM 883 N N . ARG A 1 112 ? -15.621 6.742 23.314 1.00 71.50 112 ARG A N 1
ATOM 884 C CA . ARG A 1 112 ? -16.533 7.803 22.892 1.00 71.50 112 ARG A CA 1
ATOM 885 C C . ARG A 1 112 ? -16.916 8.635 24.116 1.00 71.50 112 ARG A C 1
ATOM 887 O O . ARG A 1 112 ? -17.329 8.050 25.114 1.00 71.50 112 ARG A O 1
ATOM 894 N N . PRO A 1 113 ? -16.885 9.977 24.037 1.00 74.88 113 PRO A N 1
ATOM 895 C CA . PRO A 1 113 ? -17.330 10.835 25.138 1.00 74.88 113 PRO A CA 1
ATOM 896 C C . PRO A 1 113 ? -18.832 10.700 25.430 1.00 74.88 113 PRO A C 1
ATOM 898 O O . PRO A 1 113 ? -19.304 11.131 26.479 1.00 74.88 113 PRO A O 1
ATOM 901 N N . GLN A 1 114 ? -19.601 10.136 24.496 1.00 72.31 114 GLN A N 1
ATOM 902 C CA . GLN A 1 114 ? -21.027 9.871 24.649 1.00 72.31 114 GLN A CA 1
ATOM 903 C C . GLN A 1 114 ? -21.345 8.482 24.103 1.00 72.31 114 GLN A C 1
ATOM 905 O O . GLN A 1 114 ? -20.852 8.086 23.042 1.00 72.31 114 GLN A O 1
ATOM 910 N N . ASN A 1 115 ? -22.169 7.740 24.837 1.00 79.00 115 ASN A N 1
ATOM 911 C CA . ASN A 1 115 ? -22.642 6.431 24.406 1.00 79.00 115 ASN A CA 1
ATOM 912 C C . ASN A 1 115 ? -23.834 6.614 23.450 1.00 79.00 115 ASN A C 1
ATOM 914 O O . ASN A 1 115 ? -24.717 7.422 23.715 1.00 79.00 115 ASN A O 1
ATOM 918 N N . ILE A 1 116 ? -23.886 5.849 22.355 1.00 74.38 116 ILE A N 1
ATOM 919 C CA . ILE A 1 116 ? -24.980 5.897 21.365 1.00 74.38 116 ILE A CA 1
ATOM 920 C C . ILE A 1 116 ? -26.346 5.602 22.010 1.00 74.38 116 ILE A C 1
ATOM 922 O O . ILE A 1 116 ? -27.354 6.165 21.599 1.00 74.38 116 ILE A O 1
ATOM 926 N N . LYS A 1 117 ? -26.383 4.750 23.042 1.00 81.25 117 LYS A N 1
ATOM 927 C CA . LYS A 1 117 ? -27.608 4.393 23.776 1.00 81.25 117 LYS A CA 1
ATOM 928 C C . LYS A 1 117 ? -27.951 5.374 24.907 1.00 81.25 117 LYS A C 1
ATOM 930 O O . LYS A 1 117 ? -28.882 5.126 25.667 1.00 81.25 117 LYS A O 1
ATOM 935 N N . GLN A 1 118 ? -27.183 6.451 25.082 1.00 79.44 118 GLN A N 1
ATOM 936 C CA . GLN A 1 118 ? -27.366 7.370 26.202 1.00 79.44 118 GLN A CA 1
ATOM 937 C C . GLN A 1 118 ? -28.664 8.171 26.051 1.00 79.44 118 GLN A C 1
ATOM 939 O O . GLN A 1 118 ? -28.854 8.892 25.073 1.00 79.44 118 GLN A O 1
ATOM 944 N N . ASN A 1 119 ? -29.545 8.082 27.049 1.00 84.81 119 ASN A N 1
ATOM 945 C CA . ASN A 1 119 ? -30.793 8.835 27.058 1.00 84.81 119 ASN A CA 1
ATOM 946 C C . ASN A 1 119 ? -30.519 10.324 27.336 1.00 84.81 119 ASN A C 1
ATOM 948 O O . ASN A 1 119 ? -29.955 10.693 28.371 1.00 84.81 119 ASN A O 1
ATOM 952 N N . ARG A 1 120 ? -30.937 11.188 26.403 1.00 82.38 120 ARG A N 1
ATOM 953 C CA . ARG A 1 120 ? -30.706 12.636 26.470 1.00 82.38 120 ARG A CA 1
ATOM 954 C C . ARG A 1 120 ? -31.402 13.280 27.674 1.00 82.38 120 ARG A C 1
ATOM 956 O O . ARG A 1 120 ? -30.802 14.131 28.318 1.00 82.38 120 ARG A O 1
ATOM 963 N N . VAL A 1 121 ? -32.612 12.833 28.014 1.00 83.44 121 VAL A N 1
ATOM 964 C CA . VAL A 1 121 ? -33.426 13.392 29.109 1.00 83.44 121 VAL A CA 1
ATOM 965 C C . VAL A 1 121 ? -32.783 13.105 30.463 1.00 83.44 121 VAL A C 1
ATOM 967 O O . VAL A 1 121 ? -32.576 14.016 31.259 1.00 83.44 121 VAL A O 1
ATOM 970 N N . GLN A 1 122 ? -32.375 11.854 30.692 1.00 83.94 122 GLN A N 1
ATOM 971 C CA . GLN A 1 122 ? -31.700 11.452 31.931 1.00 83.94 122 GLN A CA 1
ATOM 972 C C . GLN A 1 122 ? -30.370 12.191 32.126 1.00 83.94 122 GLN A C 1
ATOM 974 O O . GLN A 1 122 ? -30.000 12.546 33.243 1.00 83.94 122 GLN A O 1
ATOM 979 N N . ARG A 1 123 ? -29.658 12.470 31.029 1.00 83.50 123 ARG A N 1
ATOM 980 C CA . ARG A 1 123 ? -28.388 13.195 31.070 1.00 83.50 123 ARG A CA 1
ATOM 981 C C . ARG A 1 123 ? -28.563 14.665 31.454 1.00 83.50 123 ARG A C 1
ATOM 983 O O . ARG A 1 123 ? -27.731 15.189 32.188 1.00 83.50 123 ARG A O 1
ATOM 990 N N . GLU A 1 124 ? -29.607 15.328 30.963 1.00 85.81 124 GLU A N 1
ATOM 991 C CA . GLU A 1 124 ? -29.900 16.713 31.353 1.00 85.81 124 GLU A CA 1
ATOM 992 C C . GLU A 1 124 ? -30.397 16.798 32.801 1.00 85.81 124 GLU A C 1
ATOM 994 O O . GLU A 1 124 ? -29.933 17.664 33.539 1.00 85.81 124 GLU A O 1
ATOM 999 N N . ALA A 1 125 ? -31.235 15.855 33.247 1.00 87.50 125 ALA A N 1
ATOM 1000 C CA . ALA A 1 125 ? -31.673 15.779 34.643 1.00 87.50 125 ALA A CA 1
ATOM 1001 C C . ALA A 1 125 ? -30.484 15.640 35.613 1.00 87.50 125 ALA A C 1
ATOM 1003 O O . ALA A 1 125 ? -30.400 16.372 36.596 1.00 87.50 125 ALA A O 1
ATOM 1004 N N . PHE A 1 126 ? -29.516 14.775 35.290 1.00 84.62 126 PHE A N 1
ATOM 1005 C CA . PHE A 1 126 ? -28.296 14.603 36.085 1.00 84.62 126 PHE A CA 1
ATOM 1006 C C . PHE A 1 126 ? -27.446 15.884 36.183 1.00 84.62 126 PHE A C 1
ATOM 1008 O O . PHE A 1 126 ? -26.927 16.212 37.247 1.00 84.62 126 PHE A O 1
ATOM 1015 N N . LYS A 1 127 ? -27.310 16.641 35.085 1.00 85.50 127 LYS A N 1
ATOM 1016 C CA . LYS A 1 127 ? -26.568 17.917 35.100 1.00 85.50 127 LYS A CA 1
ATOM 1017 C C . LYS A 1 127 ? -27.254 18.982 35.958 1.00 85.50 127 LYS A C 1
ATOM 1019 O O . LYS A 1 127 ? -26.578 19.863 36.485 1.00 85.50 127 LYS A O 1
ATOM 1024 N N . GLN A 1 128 ? -28.585 18.950 36.044 1.00 84.25 128 GLN A N 1
ATOM 1025 C CA . GLN A 1 128 ? -29.350 19.884 36.870 1.00 84.25 128 GLN A CA 1
ATOM 1026 C C . GLN A 1 128 ? -29.192 19.559 38.358 1.00 84.25 128 GLN A C 1
ATOM 1028 O O . GLN A 1 128 ? -28.908 20.464 39.140 1.00 84.25 128 GLN A O 1
ATOM 1033 N N . THR A 1 129 ? -29.277 18.281 38.743 1.00 78.94 129 THR A N 1
ATOM 1034 C CA . THR A 1 129 ? -29.081 17.864 40.140 1.00 78.94 129 THR A CA 1
ATOM 1035 C C . THR A 1 129 ? -27.663 18.124 40.638 1.00 78.94 129 THR A C 1
ATOM 1037 O O . THR A 1 129 ? -27.505 18.620 41.749 1.00 78.94 129 THR A O 1
ATOM 1040 N N . SER A 1 130 ? -26.630 17.893 39.820 1.00 72.5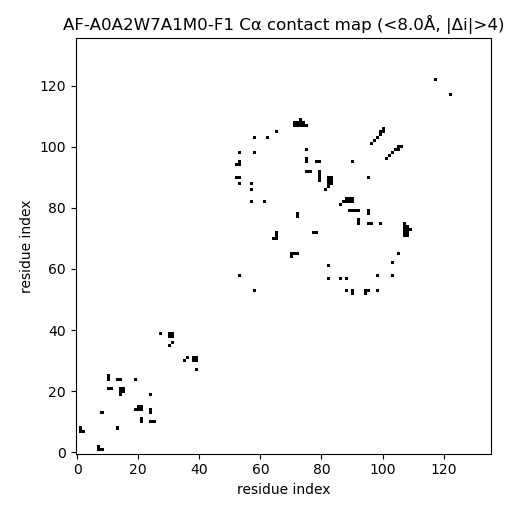6 130 SER A N 1
ATOM 1041 C CA . SER A 1 130 ? -25.238 18.135 40.235 1.00 72.56 130 SER A CA 1
ATOM 1042 C C . SER A 1 130 ? -24.913 19.612 40.493 1.00 72.56 130 SER A C 1
ATOM 1044 O O . SER A 1 130 ? -24.026 19.919 41.283 1.00 72.56 130 SER A O 1
ATOM 1046 N N . ARG A 1 131 ? -25.597 20.543 39.812 1.00 73.31 131 ARG A N 1
ATOM 1047 C CA . ARG A 1 131 ? -25.399 21.990 40.009 1.00 73.31 131 ARG A CA 1
ATOM 1048 C C . ARG A 1 131 ? -26.007 22.484 41.319 1.00 73.31 131 ARG A C 1
ATOM 1050 O O . ARG A 1 131 ? -25.430 23.368 41.937 1.00 73.31 131 ARG A O 1
ATOM 1057 N N . ALA A 1 132 ? -27.129 21.903 41.740 1.00 71.12 132 ALA A N 1
ATOM 1058 C CA . ALA A 1 132 ? -27.823 22.294 42.964 1.00 71.12 132 ALA A CA 1
ATOM 1059 C C . ALA A 1 132 ? -27.029 21.953 44.239 1.00 71.12 132 ALA A C 1
ATOM 1061 O O . ALA A 1 132 ? -27.096 22.682 45.220 1.00 71.12 132 ALA A O 1
ATOM 1062 N N . THR A 1 133 ? -26.238 20.877 44.222 1.00 60.06 133 THR A N 1
ATOM 1063 C CA . THR A 1 133 ? -25.446 20.420 45.378 1.00 60.06 133 THR A CA 1
ATOM 1064 C C . THR A 1 133 ? -24.142 21.190 45.614 1.00 60.06 133 THR A C 1
ATOM 1066 O O . THR A 1 133 ? -23.570 21.070 46.688 1.00 60.06 133 THR A O 1
ATOM 1069 N N . SER A 1 134 ? -23.649 21.970 44.645 1.00 58.16 134 SER A N 1
ATOM 1070 C CA . SER A 1 134 ? -22.386 22.728 44.771 1.00 58.16 134 SER A CA 1
ATOM 1071 C C . SER A 1 134 ? -22.559 24.161 45.291 1.00 58.16 134 SER A C 1
ATOM 1073 O O . SER A 1 134 ? -21.596 24.918 45.298 1.00 58.16 134 SER A O 1
ATOM 1075 N N . THR A 1 135 ? -23.771 24.564 45.681 1.00 55.09 135 THR A N 1
ATOM 1076 C CA . THR A 1 135 ? -24.079 25.920 46.184 1.00 55.09 135 THR A CA 1
ATOM 1077 C C . THR A 1 135 ? -24.272 25.958 47.709 1.00 55.09 135 THR A C 1
ATOM 1079 O O . THR A 1 135 ? -24.814 26.928 48.230 1.00 55.09 135 THR A O 1
ATOM 1082 N N . CYS A 1 136 ? -23.833 24.921 48.427 1.00 41.34 136 CYS A N 1
ATOM 1083 C CA . CYS A 1 136 ? -23.834 24.866 49.891 1.00 41.34 136 CYS A CA 1
ATOM 1084 C C . CYS A 1 136 ? -22.421 25.004 50.455 1.00 41.34 136 CYS A C 1
ATOM 1086 O O . CYS A 1 136 ? -21.492 24.430 49.843 1.00 41.34 136 CYS A O 1
#

Mean predicted aligned error: 13.2 Å

Secondary structure (DSSP, 8-state):
-GGGSSSPPPHHHHHHHHTS-HHHHHHHHHHHHHHHHHHHH--PPPTT----SS-HHHHHHHHHHHT-TT---SSHHHHHHHHHHHH-----HHHHHIIIIIIS-PPPP---SS-TT--HHHHHHHHHHHHHGGG-